Protein AF-T1B0Y6-F1 (afdb_monomer)

Structure (mmCIF, N/CA/C/O backbone):
data_AF-T1B0Y6-F1
#
_entry.id   AF-T1B0Y6-F1
#
loop_
_atom_site.group_PDB
_atom_site.id
_atom_site.type_symbol
_atom_site.label_atom_id
_atom_site.label_alt_id
_atom_site.label_comp_id
_atom_site.label_asym_id
_atom_site.label_entity_id
_atom_site.label_seq_id
_atom_site.pdbx_PDB_ins_code
_atom_site.Cartn_x
_atom_site.Cartn_y
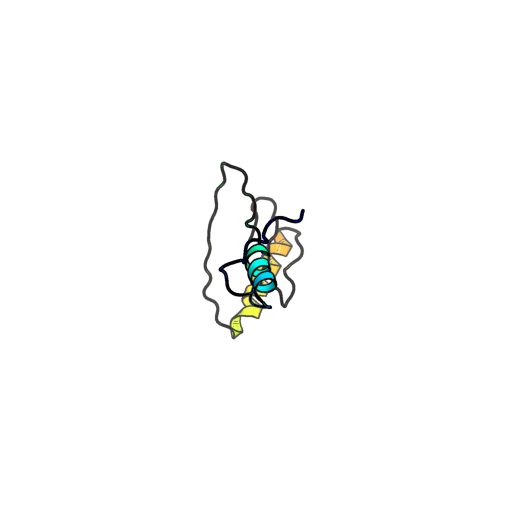_atom_site.Cartn_z
_atom_site.occupancy
_atom_site.B_iso_or_equiv
_atom_site.auth_seq_id
_atom_site.auth_comp_id
_atom_site.auth_asym_id
_atom_site.auth_atom_id
_atom_site.pdbx_PDB_model_num
ATOM 1 N N . MET A 1 1 ? -6.872 37.689 -47.361 1.00 38.00 1 MET A N 1
ATOM 2 C CA . MET A 1 1 ? -6.066 38.475 -46.404 1.00 38.00 1 MET A CA 1
ATOM 3 C C . MET A 1 1 ? -5.728 37.590 -45.203 1.00 38.00 1 MET A C 1
ATOM 5 O O . MET A 1 1 ? -6.366 37.711 -44.170 1.00 38.00 1 MET A O 1
ATOM 9 N N . HIS A 1 2 ? -4.801 36.636 -45.359 1.00 37.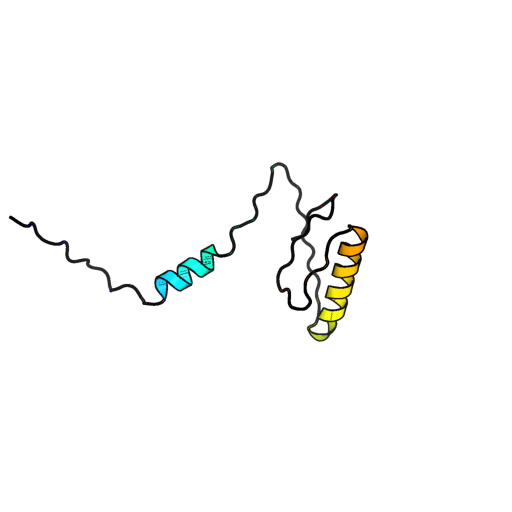53 2 HIS A N 1
ATOM 10 C CA . HIS A 1 2 ? -4.374 35.742 -44.271 1.00 37.53 2 HIS A CA 1
ATOM 11 C C . HIS A 1 2 ? -3.132 36.343 -43.597 1.00 37.53 2 HIS A C 1
ATOM 13 O O . HIS A 1 2 ? -2.100 36.493 -44.249 1.00 37.53 2 HIS A O 1
ATOM 19 N N . GLY A 1 3 ? -3.273 36.750 -42.331 1.00 39.84 3 GLY A N 1
ATOM 20 C CA . GLY A 1 3 ? -2.206 37.328 -41.505 1.00 39.84 3 GLY A CA 1
ATOM 21 C C . GLY A 1 3 ? -1.100 36.320 -41.157 1.00 39.84 3 GLY A C 1
ATOM 22 O O . GLY A 1 3 ? -1.298 35.113 -41.312 1.00 39.84 3 GLY A O 1
ATOM 23 N N . PRO A 1 4 ? 0.080 36.804 -40.730 1.00 53.34 4 PRO A N 1
ATOM 24 C CA . PRO A 1 4 ? 1.293 36.005 -40.662 1.00 53.34 4 PRO A CA 1
ATOM 25 C C . PRO A 1 4 ? 1.180 34.934 -39.579 1.00 53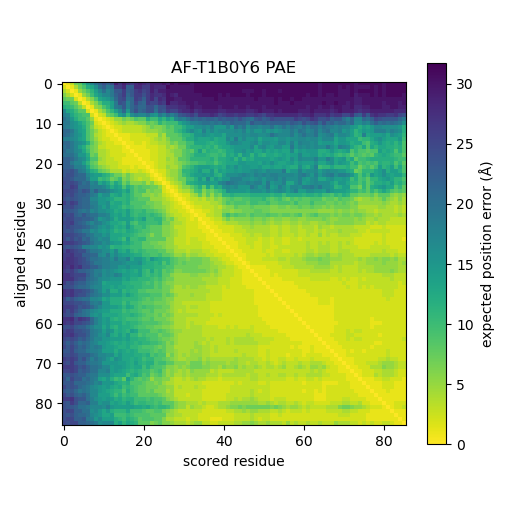.34 4 PRO A C 1
ATOM 27 O O . PRO A 1 4 ? 0.830 35.202 -38.432 1.00 53.34 4 PRO A O 1
ATOM 30 N N . GLN A 1 5 ? 1.502 33.705 -39.967 1.00 61.25 5 GLN A N 1
ATOM 31 C CA . GLN A 1 5 ? 1.583 32.567 -39.067 1.00 61.25 5 GLN A CA 1
ATOM 32 C C . GLN A 1 5 ? 2.763 32.795 -38.116 1.00 61.25 5 GLN A C 1
ATOM 34 O O . GLN A 1 5 ? 3.896 32.986 -38.565 1.00 61.25 5 GLN A O 1
ATOM 39 N N . HIS A 1 6 ? 2.504 32.819 -36.807 1.00 59.34 6 HIS A N 1
ATOM 40 C CA . HIS A 1 6 ? 3.560 32.877 -35.802 1.00 59.34 6 HIS A CA 1
ATOM 41 C C . HIS A 1 6 ? 4.462 31.652 -35.964 1.00 59.34 6 HIS A C 1
ATOM 43 O O . HIS A 1 6 ? 4.060 30.520 -35.705 1.00 59.34 6 HIS A O 1
ATOM 49 N N . LYS A 1 7 ? 5.693 31.891 -36.417 1.00 60.22 7 LYS A N 1
ATOM 50 C CA . LYS A 1 7 ? 6.756 30.894 -36.466 1.00 60.22 7 LYS A CA 1
ATOM 51 C C . LYS A 1 7 ? 7.070 30.493 -35.027 1.00 60.22 7 LYS A C 1
ATOM 53 O O . LYS A 1 7 ? 7.734 31.240 -34.314 1.00 60.22 7 LYS A O 1
ATOM 58 N N . THR A 1 8 ? 6.545 29.352 -34.591 1.00 62.72 8 THR A N 1
ATOM 59 C CA . THR A 1 8 ? 6.839 28.773 -33.279 1.00 62.72 8 THR A CA 1
ATOM 60 C C . THR A 1 8 ? 8.357 28.646 -33.132 1.00 62.72 8 THR A C 1
ATOM 62 O O . THR A 1 8 ? 8.997 27.893 -33.858 1.00 62.72 8 THR A O 1
ATOM 65 N N . LEU A 1 9 ? 8.937 29.439 -32.227 1.00 78.25 9 LEU A N 1
ATOM 66 C CA . LEU A 1 9 ? 10.379 29.529 -31.946 1.00 78.25 9 LEU A CA 1
ATOM 67 C C . LEU A 1 9 ? 10.918 28.328 -31.146 1.00 78.25 9 LEU A C 1
ATOM 69 O O . LEU A 1 9 ? 12.067 28.345 -30.711 1.00 78.25 9 LEU A O 1
ATOM 73 N N . LEU A 1 10 ? 10.093 27.306 -30.924 1.00 78.56 10 LEU A N 1
ATOM 74 C CA . LEU A 1 10 ? 10.428 26.148 -30.108 1.00 78.56 10 LEU A CA 1
ATOM 75 C C . LEU A 1 10 ? 10.737 24.931 -30.991 1.00 78.56 10 LEU A C 1
ATOM 77 O O . LEU A 1 10 ? 10.117 24.774 -32.047 1.00 78.56 10 LEU A O 1
ATOM 81 N N . PRO A 1 11 ? 11.678 24.070 -30.566 1.00 81.94 11 PRO A N 1
ATOM 82 C CA . PRO A 1 11 ? 11.904 22.776 -31.195 1.00 81.94 11 PRO A CA 1
ATOM 83 C C . PRO A 1 11 ? 10.609 21.951 -31.279 1.00 81.94 11 PRO A C 1
ATOM 85 O O . PRO A 1 11 ? 9.734 22.108 -30.423 1.00 81.94 11 PRO A O 1
ATOM 88 N N . PRO A 1 12 ? 10.480 21.062 -32.281 1.00 85.19 12 PRO A N 1
ATOM 89 C CA . PRO A 1 12 ? 9.366 20.126 -32.340 1.00 85.19 12 PRO A CA 1
ATOM 90 C C . PRO A 1 12 ? 9.363 19.220 -31.104 1.00 85.19 12 PRO A C 1
ATOM 92 O O . PRO A 1 12 ? 10.418 18.856 -30.580 1.00 85.19 12 PRO A O 1
ATOM 95 N N . ASP A 1 13 ? 8.165 18.855 -30.652 1.00 88.38 13 ASP A N 1
ATOM 96 C CA . ASP A 1 13 ? 7.985 17.973 -29.504 1.00 88.38 13 ASP A CA 1
ATOM 97 C C . ASP A 1 13 ? 8.698 16.631 -29.703 1.00 88.38 13 ASP A C 1
ATOM 99 O O . ASP A 1 13 ? 8.640 16.025 -30.776 1.00 88.38 13 ASP A O 1
ATOM 103 N N . HIS A 1 14 ? 9.334 16.137 -28.638 1.00 90.38 14 HIS A N 1
ATOM 104 C CA . HIS A 1 14 ? 9.877 14.783 -28.639 1.00 90.38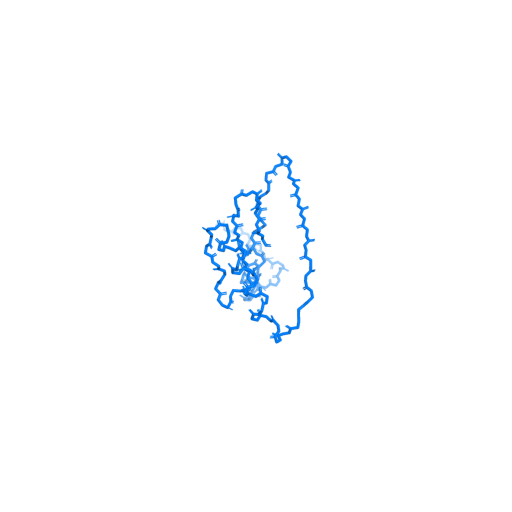 14 HIS A CA 1
ATOM 105 C C . HIS A 1 14 ? 8.725 13.770 -28.782 1.00 90.38 14 HIS A C 1
ATOM 107 O O . HIS A 1 14 ? 7.717 13.917 -28.082 1.00 90.38 14 HIS A O 1
ATOM 113 N N . PRO A 1 15 ? 8.861 12.716 -29.610 1.00 92.31 15 PRO A N 1
ATOM 114 C CA . PRO A 1 15 ? 7.796 11.733 -29.831 1.00 92.31 15 PRO A CA 1
ATOM 115 C C . PRO A 1 15 ? 7.293 11.071 -28.538 1.00 92.31 15 PRO A C 1
ATOM 117 O O . PRO A 1 15 ? 6.120 10.729 -28.434 1.00 92.31 15 PRO A O 1
ATOM 120 N N . GLU A 1 16 ? 8.149 10.940 -27.522 1.00 92.50 16 GLU A N 1
ATOM 121 C CA . GLU A 1 16 ? 7.781 10.353 -26.222 1.00 92.50 16 GLU A CA 1
ATOM 122 C C . GLU A 1 16 ? 7.236 11.356 -25.194 1.00 92.50 16 GLU A C 1
ATOM 124 O O . GLU A 1 16 ? 6.839 10.944 -24.106 1.00 92.50 16 GLU A O 1
ATOM 129 N N . ARG A 1 17 ? 7.204 12.663 -25.499 1.00 89.81 17 ARG A N 1
ATOM 130 C CA . ARG A 1 17 ? 6.857 13.705 -24.516 1.00 89.81 17 ARG A CA 1
ATOM 131 C C . ARG A 1 17 ? 5.500 13.447 -23.866 1.0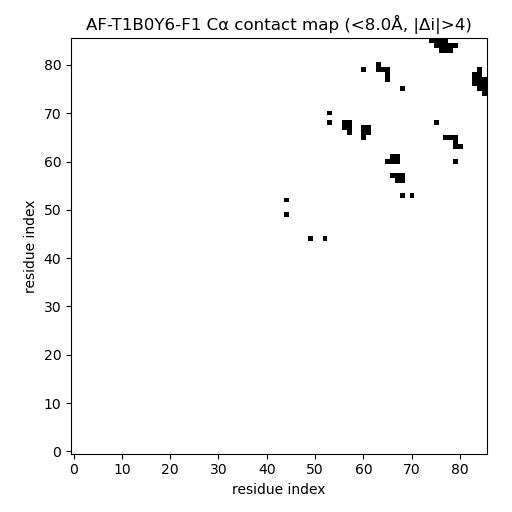0 89.81 17 ARG A C 1
ATOM 133 O O . ARG A 1 17 ? 5.378 13.557 -22.651 1.00 89.81 17 ARG A O 1
ATOM 140 N N . LEU A 1 18 ? 4.490 13.129 -24.674 1.00 87.75 18 LEU A N 1
ATOM 141 C CA . LEU A 1 18 ? 3.137 12.877 -24.180 1.00 87.75 18 LEU A CA 1
ATOM 142 C C . LEU A 1 18 ? 3.081 11.603 -23.337 1.00 87.75 18 LEU A C 1
ATOM 144 O O . LEU A 1 18 ? 2.607 11.659 -22.211 1.00 87.75 18 LEU A O 1
ATOM 148 N N . ARG A 1 19 ? 3.666 10.503 -23.827 1.00 87.88 19 ARG A N 1
ATOM 149 C CA . ARG A 1 19 ? 3.701 9.222 -23.108 1.00 87.88 19 ARG A CA 1
ATOM 150 C C . ARG A 1 19 ? 4.338 9.356 -21.722 1.00 87.88 19 ARG A C 1
ATOM 152 O O . ARG A 1 19 ? 3.772 8.901 -20.739 1.00 87.88 19 ARG A O 1
ATOM 159 N N . LEU A 1 20 ? 5.491 10.020 -21.633 1.00 86.81 20 LEU A N 1
ATOM 160 C CA . LEU A 1 20 ? 6.187 10.222 -20.357 1.00 86.81 20 LEU A CA 1
ATOM 161 C C . LEU A 1 20 ? 5.438 11.189 -19.431 1.00 86.81 20 LEU A C 1
ATOM 163 O O . LEU A 1 20 ? 5.414 10.989 -18.219 1.00 86.81 20 LEU A O 1
ATOM 167 N N . ALA A 1 21 ? 4.809 12.230 -19.982 1.00 85.88 21 ALA A N 1
ATOM 168 C CA . ALA A 1 21 ? 3.970 13.122 -19.187 1.00 85.88 21 ALA A CA 1
ATOM 169 C C . ALA A 1 21 ? 2.774 12.366 -18.580 1.00 85.88 21 ALA A C 1
ATOM 171 O O . ALA A 1 21 ? 2.439 12.571 -17.416 1.00 85.88 21 ALA A O 1
ATOM 172 N N . GLU A 1 22 ? 2.167 11.452 -19.337 1.00 83.88 22 GLU A N 1
ATOM 173 C CA . GLU A 1 22 ? 1.064 10.609 -18.871 1.00 83.88 22 GLU A CA 1
ATOM 174 C C . GLU A 1 22 ? 1.493 9.624 -17.771 1.00 83.88 22 GLU A C 1
ATOM 176 O O . GLU A 1 22 ? 0.731 9.407 -16.829 1.00 83.88 22 GLU A O 1
ATOM 181 N N . GLU A 1 23 ? 2.720 9.089 -17.810 1.00 82.44 23 GLU A N 1
ATOM 182 C CA . GLU A 1 23 ? 3.245 8.199 -16.758 1.00 82.44 23 GLU A CA 1
ATOM 183 C C . GLU A 1 23 ? 3.271 8.864 -15.374 1.00 82.44 23 GLU A C 1
ATOM 185 O O . GLU A 1 23 ? 2.913 8.234 -14.374 1.00 82.44 23 GLU A O 1
ATOM 190 N N . VAL A 1 24 ? 3.639 10.148 -15.304 1.00 73.44 24 VAL A N 1
ATOM 191 C CA . VAL A 1 24 ? 3.653 10.918 -14.047 1.00 73.44 24 VAL A CA 1
ATOM 192 C C . VAL A 1 24 ? 2.240 11.080 -13.479 1.00 73.44 24 VAL A C 1
ATOM 194 O O . VAL A 1 24 ? 2.048 11.059 -12.264 1.00 73.44 24 VAL A O 1
ATOM 197 N N . HIS A 1 25 ? 1.236 11.199 -14.348 1.00 69.31 25 HIS A N 1
ATOM 198 C CA . HIS A 1 25 ? -0.163 11.373 -13.956 1.00 69.31 25 HIS A CA 1
ATOM 199 C C . HIS A 1 25 ? -0.916 10.055 -13.724 1.00 69.31 25 HIS A C 1
ATOM 201 O O . HIS A 1 25 ? -2.039 10.078 -13.223 1.00 69.31 25 HIS A O 1
ATOM 207 N N . ALA A 1 26 ? -0.307 8.903 -14.020 1.00 72.25 26 ALA A N 1
ATOM 208 C CA . ALA A 1 26 ? -0.958 7.598 -13.914 1.00 72.25 26 ALA A CA 1
ATOM 209 C C . ALA A 1 26 ? -1.246 7.148 -12.467 1.00 72.25 26 ALA A C 1
ATOM 211 O O . ALA A 1 26 ? -2.000 6.198 -12.257 1.00 72.25 26 ALA A O 1
ATOM 212 N N . ARG A 1 27 ? -0.657 7.801 -11.456 1.00 69.12 27 ARG A N 1
ATOM 213 C CA . ARG A 1 27 ? -0.867 7.477 -10.034 1.00 69.12 27 ARG A CA 1
ATOM 214 C C . ARG A 1 27 ? -1.296 8.717 -9.252 1.00 69.12 27 ARG A C 1
ATOM 216 O O . ARG A 1 27 ? -0.478 9.287 -8.528 1.00 69.12 27 ARG A O 1
ATOM 223 N N . PRO A 1 28 ? -2.555 9.165 -9.400 1.00 71.31 28 PRO A N 1
ATOM 224 C CA . PRO A 1 28 ? -3.059 10.269 -8.602 1.00 71.31 28 PRO A CA 1
ATOM 225 C C . PRO A 1 28 ? -2.946 9.939 -7.102 1.00 71.31 28 PRO A C 1
ATOM 227 O O . PRO A 1 28 ? -3.175 8.789 -6.705 1.00 71.31 28 PRO A O 1
ATOM 230 N N . PRO A 1 29 ? -2.574 10.919 -6.258 1.00 77.00 29 PRO A N 1
ATOM 231 C CA . PRO A 1 29 ? -2.542 10.726 -4.816 1.00 77.00 29 PRO A CA 1
ATOM 232 C C . PRO A 1 29 ? -3.944 10.387 -4.301 1.00 77.00 29 PRO A C 1
ATOM 234 O O . PRO A 1 29 ? -4.948 10.880 -4.813 1.00 77.00 29 PRO A O 1
ATOM 237 N N . GLU A 1 30 ? -4.013 9.538 -3.278 1.00 81.19 30 GLU A N 1
ATOM 238 C CA . GLU A 1 30 ? -5.291 9.217 -2.644 1.00 81.19 30 GLU A CA 1
ATOM 239 C C . GLU A 1 30 ? -5.770 10.406 -1.812 1.00 81.19 30 GLU A C 1
ATOM 241 O O . GLU A 1 30 ? -5.006 10.978 -1.032 1.00 81.19 30 GLU A O 1
ATOM 246 N N . ALA A 1 31 ? -7.036 10.782 -1.997 1.00 85.88 31 ALA A N 1
ATOM 247 C CA . ALA A 1 31 ? -7.663 11.833 -1.214 1.00 85.88 31 ALA A CA 1
ATOM 248 C C . ALA A 1 31 ? -7.822 11.375 0.242 1.00 85.88 31 ALA A C 1
ATOM 250 O O . ALA A 1 31 ? -8.285 10.265 0.505 1.00 85.88 31 ALA A O 1
ATOM 251 N N . LEU A 1 32 ? -7.447 12.240 1.184 1.00 88.56 32 LEU A N 1
ATOM 252 C CA . LEU A 1 32 ? -7.590 11.991 2.613 1.00 88.56 32 LEU A CA 1
ATOM 253 C C . LEU A 1 32 ? -8.611 12.958 3.202 1.00 88.56 32 LEU A C 1
ATOM 255 O O . LEU A 1 32 ? -8.468 14.173 3.069 1.00 88.56 32 LEU A O 1
ATOM 259 N N . GLU A 1 33 ? -9.601 12.410 3.900 1.00 90.31 33 GLU A N 1
ATOM 260 C CA . GLU A 1 33 ? -10.509 13.207 4.720 1.00 90.31 33 GLU A CA 1
ATOM 261 C C . GLU A 1 33 ? -9.750 13.817 5.904 1.00 90.31 33 GLU A C 1
ATOM 263 O O . GLU A 1 33 ? -8.852 13.193 6.483 1.00 90.31 33 GLU A O 1
ATOM 268 N N . THR A 1 34 ? -10.093 15.055 6.262 1.00 89.06 34 THR A N 1
ATOM 269 C CA . THR A 1 34 ? -9.454 15.766 7.377 1.00 89.06 34 THR A CA 1
ATOM 270 C C . THR A 1 34 ? -10.443 16.006 8.520 1.00 89.06 34 THR A C 1
ATOM 272 O O . THR A 1 34 ? -11.612 16.292 8.265 1.00 89.06 34 THR A O 1
ATOM 275 N N . PRO A 1 35 ? -9.994 15.917 9.786 1.00 92.38 35 PRO A N 1
ATOM 276 C CA . PRO A 1 35 ? -8.657 15.499 10.214 1.00 92.38 35 PRO A CA 1
ATOM 277 C C . PRO A 1 35 ? -8.455 13.978 10.065 1.00 92.38 35 PRO A C 1
ATOM 279 O O . PRO A 1 35 ? -9.363 13.195 10.327 1.00 92.38 35 PRO A O 1
ATOM 282 N N . SER A 1 36 ? -7.243 13.552 9.704 1.00 92.12 36 SER A N 1
ATOM 283 C CA . SER A 1 36 ? -6.854 12.134 9.660 1.00 92.12 36 SER A CA 1
ATOM 284 C C . SER A 1 36 ? -5.544 11.885 10.402 1.00 92.12 36 SER A C 1
ATOM 286 O O . SER A 1 36 ? -4.761 12.801 10.662 1.00 92.12 36 SER A O 1
ATOM 288 N N . ARG A 1 37 ? -5.309 10.620 10.769 1.00 94.25 37 ARG A N 1
ATOM 289 C CA . ARG A 1 37 ? -4.058 10.151 11.369 1.00 94.25 37 ARG A CA 1
ATOM 290 C C . ARG A 1 37 ? -3.453 9.081 10.474 1.00 94.25 37 ARG A C 1
ATOM 292 O O . ARG A 1 37 ? -4.088 8.061 10.230 1.00 94.25 37 ARG A O 1
ATOM 299 N N . ALA A 1 38 ? -2.218 9.303 10.046 1.00 93.19 38 ALA A N 1
ATOM 300 C CA . ALA A 1 38 ? -1.439 8.329 9.296 1.00 93.19 38 ALA A CA 1
ATOM 301 C C . ALA A 1 38 ? -0.359 7.699 10.183 1.00 93.19 38 ALA A C 1
ATOM 303 O O . ALA A 1 38 ? 0.137 8.309 11.133 1.00 93.19 38 ALA A O 1
ATOM 304 N N . THR A 1 39 ? 0.017 6.463 9.875 1.00 94.69 39 THR A N 1
ATOM 305 C CA . THR A 1 39 ? 1.167 5.779 10.472 1.00 94.69 39 THR A CA 1
ATOM 306 C C . THR A 1 39 ? 1.907 5.059 9.360 1.00 94.69 39 THR A C 1
ATOM 308 O O . THR A 1 39 ? 1.278 4.423 8.520 1.00 94.69 39 THR A O 1
ATOM 311 N N . TYR A 1 40 ? 3.232 5.179 9.348 1.00 94.56 40 TYR A N 1
ATOM 312 C CA . TYR A 1 40 ? 4.085 4.543 8.354 1.00 94.56 40 TYR A CA 1
ATOM 313 C C . TYR A 1 40 ? 4.933 3.461 9.018 1.00 94.56 40 TYR A C 1
ATOM 315 O O . TYR A 1 40 ? 5.590 3.720 10.027 1.00 94.56 40 TYR A O 1
ATOM 323 N N . VAL A 1 41 ? 4.911 2.256 8.449 1.00 92.88 41 VAL A N 1
ATOM 324 C CA . VAL A 1 41 ? 5.689 1.108 8.925 1.00 92.88 41 VAL A CA 1
ATOM 325 C C . VAL A 1 41 ? 6.596 0.646 7.793 1.00 92.88 41 VAL A C 1
ATOM 327 O O . VAL A 1 41 ? 6.123 0.125 6.788 1.00 92.88 41 VAL A O 1
ATOM 330 N N . ALA A 1 42 ? 7.904 0.832 7.963 1.00 93.19 42 ALA A N 1
ATOM 331 C CA . ALA A 1 42 ? 8.904 0.280 7.060 1.00 93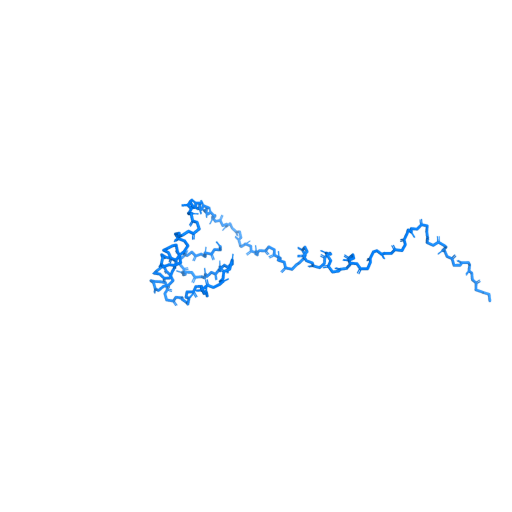.19 42 ALA A CA 1
ATOM 332 C C . ALA A 1 42 ? 9.343 -1.097 7.563 1.00 93.19 42 ALA A C 1
ATOM 334 O O . ALA A 1 42 ? 9.741 -1.238 8.720 1.00 93.19 42 ALA A O 1
ATOM 335 N N . VAL A 1 43 ? 9.296 -2.099 6.689 1.00 90.62 43 VAL A N 1
ATOM 336 C CA . VAL A 1 43 ? 9.764 -3.455 6.985 1.00 90.62 43 VAL A CA 1
ATOM 337 C C . VAL A 1 43 ? 10.967 -3.745 6.099 1.00 90.62 43 VAL A C 1
ATOM 339 O O . VAL A 1 43 ? 10.899 -3.591 4.881 1.00 90.62 43 VAL A O 1
ATOM 342 N N . LEU A 1 44 ? 12.079 -4.142 6.713 1.00 93.69 44 LEU A N 1
ATOM 343 C CA . LEU A 1 44 ? 13.254 -4.600 5.983 1.00 93.69 44 LEU A CA 1
ATOM 344 C C . LEU A 1 44 ? 13.066 -6.078 5.633 1.00 93.69 44 LEU A C 1
ATOM 346 O O . LEU A 1 44 ? 12.879 -6.900 6.529 1.00 93.69 44 LEU A O 1
ATOM 350 N N . VAL A 1 45 ? 13.086 -6.394 4.340 1.00 91.31 45 VAL A N 1
ATOM 351 C CA . VAL A 1 45 ? 12.819 -7.738 3.816 1.00 91.31 45 VAL A CA 1
ATOM 352 C C . VAL A 1 45 ? 13.797 -8.022 2.681 1.00 91.31 45 VAL A C 1
ATOM 354 O O . VAL A 1 45 ? 13.875 -7.249 1.724 1.00 91.31 45 VAL A O 1
ATOM 357 N N . ASP A 1 46 ? 14.513 -9.141 2.765 1.00 95.62 46 ASP A N 1
ATOM 358 C CA . ASP A 1 46 ? 15.348 -9.622 1.661 1.00 95.62 46 ASP A CA 1
ATOM 359 C C . ASP A 1 46 ? 14.486 -10.233 0.548 1.00 95.62 46 ASP A C 1
ATOM 361 O O . ASP A 1 46 ? 13.365 -10.692 0.777 1.00 95.62 46 ASP A O 1
ATOM 365 N N . HIS A 1 47 ? 15.008 -10.306 -0.679 1.00 90.56 47 HIS A N 1
ATOM 366 C CA . HIS A 1 47 ? 14.249 -10.823 -1.826 1.00 90.56 47 HIS A CA 1
ATOM 367 C C . HIS A 1 47 ? 13.658 -12.227 -1.577 1.00 90.56 47 HIS A C 1
ATOM 369 O O . HIS A 1 47 ? 12.501 -12.494 -1.905 1.00 90.56 47 HIS A O 1
ATOM 375 N N . GLU A 1 48 ? 14.418 -13.113 -0.931 1.00 95.06 48 GLU A N 1
ATOM 376 C CA . GLU A 1 48 ? 13.994 -14.482 -0.606 1.00 95.06 48 GLU A CA 1
ATOM 377 C C . GLU A 1 48 ? 12.851 -14.538 0.421 1.00 95.06 48 GLU A C 1
ATOM 379 O O . GLU A 1 48 ? 12.118 -15.523 0.494 1.00 95.06 48 GLU A O 1
ATOM 384 N N . GLN A 1 49 ? 12.653 -13.467 1.192 1.00 94.06 49 GLN A N 1
ATOM 385 C CA . GLN A 1 49 ? 11.648 -13.376 2.251 1.00 94.06 49 GLN A CA 1
ATOM 386 C C . GLN A 1 49 ? 10.307 -12.803 1.761 1.00 94.06 49 GLN A C 1
ATOM 388 O O . GLN A 1 49 ? 9.314 -12.867 2.491 1.00 94.06 49 GLN A O 1
ATOM 393 N N . ARG A 1 50 ? 10.222 -12.323 0.510 1.00 90.12 50 ARG A N 1
ATOM 394 C CA . ARG A 1 50 ? 8.976 -11.824 -0.111 1.00 90.12 50 ARG A CA 1
ATOM 395 C C . ARG A 1 50 ? 7.778 -12.781 0.008 1.00 90.12 50 ARG A C 1
ATOM 397 O O . ARG A 1 50 ? 6.673 -12.309 0.276 1.00 90.12 50 ARG A O 1
ATOM 404 N N . PRO A 1 51 ? 7.919 -14.117 -0.142 1.00 92.00 51 PRO A N 1
ATOM 405 C CA . PRO A 1 51 ? 6.800 -15.034 0.079 1.00 92.00 51 PRO A CA 1
ATOM 406 C C . PRO A 1 51 ? 6.250 -14.976 1.508 1.00 92.00 51 PRO A C 1
ATOM 408 O O . PRO A 1 51 ? 5.036 -15.031 1.698 1.00 92.00 51 PRO A O 1
ATOM 411 N N . ARG A 1 52 ? 7.129 -14.822 2.504 1.00 92.75 52 ARG A N 1
ATOM 412 C CA . ARG A 1 52 ? 6.750 -14.733 3.916 1.00 92.75 52 ARG A CA 1
ATOM 413 C C . ARG A 1 52 ? 6.076 -13.399 4.236 1.00 92.75 52 ARG A C 1
ATOM 415 O O . ARG A 1 52 ? 5.062 -13.391 4.925 1.00 92.75 52 ARG A O 1
ATOM 422 N N . GLU A 1 53 ? 6.590 -12.296 3.697 1.00 93.12 53 GLU A N 1
ATOM 423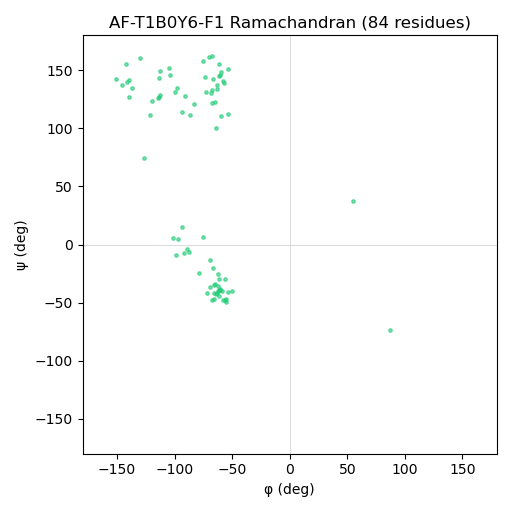 C CA . GLU A 1 53 ? 5.946 -10.976 3.773 1.00 93.12 53 GLU A CA 1
ATOM 424 C C . GLU A 1 53 ? 4.508 -11.029 3.229 1.00 93.12 53 GLU A C 1
ATOM 426 O O . GLU A 1 53 ? 3.564 -10.642 3.920 1.00 93.12 53 GLU A O 1
ATOM 431 N N . ARG A 1 54 ? 4.316 -11.604 2.033 1.00 92.50 54 ARG A N 1
ATOM 432 C CA . ARG A 1 54 ? 2.980 -11.786 1.441 1.00 92.50 54 ARG A CA 1
ATOM 433 C C . ARG A 1 54 ? 2.069 -12.656 2.301 1.00 92.50 54 ARG A C 1
ATOM 435 O O . ARG A 1 54 ? 0.892 -12.337 2.435 1.00 92.50 54 ARG A O 1
ATOM 442 N N . ALA A 1 55 ? 2.593 -13.716 2.916 1.00 94.38 55 ALA A N 1
ATOM 443 C CA . ALA A 1 55 ? 1.812 -14.546 3.831 1.00 94.38 55 ALA A CA 1
ATOM 444 C C . ALA A 1 55 ? 1.317 -13.750 5.053 1.00 94.38 55 ALA A C 1
ATOM 446 O O . ALA A 1 55 ? 0.171 -13.915 5.467 1.00 94.38 55 ALA A O 1
ATOM 447 N N . HIS A 1 56 ? 2.135 -12.843 5.599 1.00 94.56 56 HIS A N 1
ATOM 448 C CA . HIS A 1 56 ? 1.715 -11.962 6.693 1.00 94.56 56 HIS A CA 1
ATOM 449 C C . HIS A 1 56 ? 0.617 -10.978 6.266 1.00 94.56 56 HIS A C 1
ATOM 451 O O . HIS A 1 56 ? -0.353 -10.794 7.006 1.00 94.56 56 HIS A O 1
ATOM 457 N N . LEU A 1 57 ? 0.726 -10.397 5.066 1.00 94.75 57 LEU A N 1
ATOM 458 C CA . LEU A 1 57 ? -0.325 -9.546 4.497 1.00 94.75 57 LEU A CA 1
ATOM 459 C C . LEU A 1 57 ? -1.619 -10.329 4.249 1.00 94.75 57 LEU A C 1
ATOM 461 O O . LEU A 1 57 ? -2.694 -9.844 4.593 1.00 94.75 57 LEU A O 1
ATOM 465 N N . ALA A 1 58 ? -1.534 -11.553 3.724 1.00 95.81 58 ALA A N 1
ATOM 466 C CA . ALA A 1 58 ? -2.702 -12.398 3.494 1.00 95.81 58 ALA A CA 1
ATOM 467 C C . ALA A 1 58 ? -3.435 -12.729 4.803 1.00 95.81 58 ALA A C 1
ATOM 469 O O . ALA A 1 58 ? -4.649 -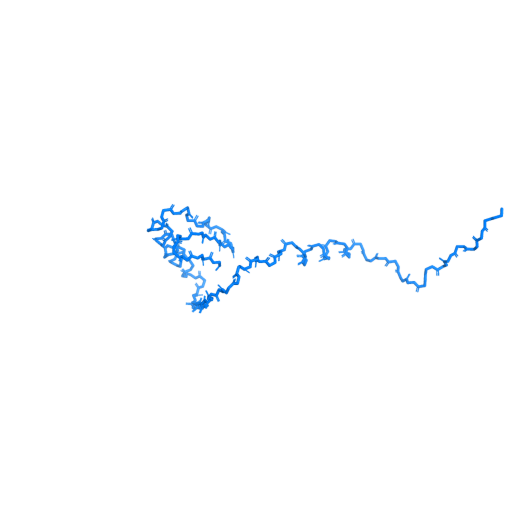12.565 4.878 1.00 95.81 58 ALA A O 1
ATOM 470 N N . GLN A 1 59 ? -2.698 -13.089 5.859 1.00 96.69 59 GLN A N 1
ATOM 471 C CA . GLN A 1 59 ? -3.274 -13.316 7.189 1.00 96.69 59 GLN A CA 1
ATOM 472 C C . GLN A 1 59 ? -3.929 -12.053 7.768 1.00 96.69 59 GLN A C 1
ATOM 474 O O . GLN A 1 59 ? -4.922 -12.145 8.485 1.00 96.69 59 GLN A O 1
ATOM 479 N N . LEU A 1 60 ? -3.371 -10.865 7.505 1.00 95.19 60 LEU A N 1
ATOM 480 C CA . LEU A 1 60 ? -3.995 -9.602 7.903 1.00 95.19 60 LEU A CA 1
ATOM 481 C C . LEU A 1 60 ? -5.315 -9.374 7.160 1.00 95.19 60 LEU A C 1
ATOM 483 O O . LEU A 1 60 ? -6.312 -9.059 7.802 1.00 95.19 60 LEU A O 1
ATOM 487 N N . CYS A 1 61 ? -5.327 -9.583 5.843 1.00 96.69 61 CYS A N 1
ATOM 488 C CA . CYS A 1 61 ? -6.523 -9.421 5.017 1.00 96.69 61 CYS A CA 1
ATOM 489 C C . CYS A 1 61 ? -7.625 -10.407 5.423 1.00 96.69 61 CYS A C 1
ATOM 491 O O . CYS A 1 61 ? -8.775 -10.006 5.569 1.00 96.69 61 CYS A O 1
ATOM 493 N N . GLU A 1 62 ? -7.267 -11.664 5.699 1.00 96.69 62 GLU A N 1
ATOM 494 C CA . GLU A 1 62 ? -8.195 -12.698 6.166 1.00 96.69 62 GLU A CA 1
ATOM 495 C C . GLU A 1 62 ? -8.893 -12.291 7.471 1.00 96.69 62 GLU A C 1
ATOM 497 O O . GLU A 1 62 ? -10.119 -12.337 7.557 1.00 96.69 62 GLU A O 1
ATOM 502 N N . ARG A 1 63 ? -8.135 -11.804 8.466 1.00 96.25 63 ARG A N 1
ATOM 503 C CA . ARG A 1 63 ? -8.705 -11.312 9.737 1.00 96.25 63 ARG A CA 1
ATOM 504 C C . ARG A 1 63 ? -9.642 -10.117 9.558 1.00 96.25 63 ARG A C 1
ATOM 506 O O . ARG A 1 63 ? -10.505 -9.899 10.402 1.00 96.25 63 ARG A O 1
ATOM 513 N N . SER A 1 64 ? -9.463 -9.356 8.484 1.00 96.62 64 SER A N 1
ATOM 514 C CA . SER A 1 64 ? -10.292 -8.204 8.128 1.00 96.62 64 SER A CA 1
ATOM 515 C C . SER A 1 64 ? -11.383 -8.534 7.103 1.00 96.62 64 SER A C 1
ATOM 517 O O . SER A 1 64 ? -12.090 -7.625 6.682 1.00 96.62 64 SER A O 1
ATOM 519 N N . ALA A 1 65 ? -11.537 -9.805 6.709 1.00 96.31 65 ALA A N 1
ATOM 520 C CA . AL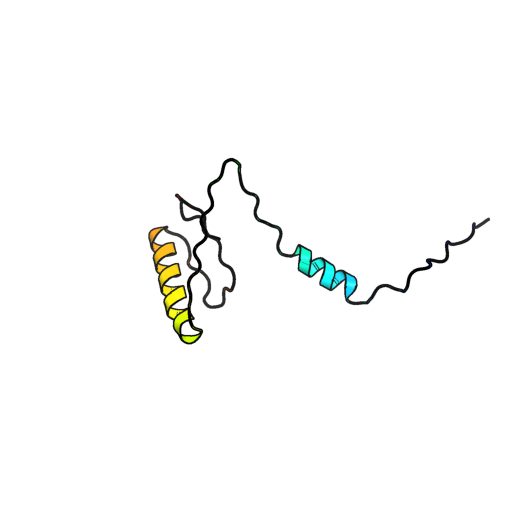A A 1 65 ? -12.469 -10.254 5.673 1.00 96.31 65 ALA A CA 1
ATOM 521 C C . ALA A 1 65 ? -12.297 -9.534 4.315 1.00 96.31 65 ALA A C 1
ATOM 523 O O . ALA A 1 65 ? -13.269 -9.268 3.609 1.00 96.31 65 ALA A O 1
ATOM 524 N N . VAL A 1 66 ? -11.049 -9.239 3.936 1.00 97.31 66 VAL A N 1
ATOM 525 C CA . VAL A 1 66 ? -10.676 -8.621 2.653 1.00 97.31 66 VAL A CA 1
ATOM 526 C C . VAL A 1 66 ? -9.889 -9.612 1.799 1.00 97.31 66 VAL A C 1
ATOM 528 O O . VAL A 1 66 ? -9.152 -10.453 2.315 1.00 97.31 66 VAL A O 1
ATOM 531 N N . ALA A 1 67 ? -10.018 -9.508 0.475 1.00 96.31 67 ALA A N 1
ATOM 532 C CA . ALA A 1 67 ? -9.206 -10.292 -0.447 1.00 96.31 67 ALA A CA 1
ATOM 533 C C . ALA A 1 67 ? -7.709 -9.930 -0.312 1.00 96.31 67 ALA A C 1
ATOM 535 O O . ALA A 1 67 ? -7.367 -8.745 -0.275 1.00 96.31 67 ALA A O 1
ATOM 536 N N . PRO A 1 68 ? -6.805 -10.923 -0.251 1.00 95.94 68 PRO A N 1
ATOM 537 C CA . PRO A 1 68 ? -5.373 -10.664 -0.175 1.00 95.94 68 PRO A CA 1
ATOM 538 C C . PRO A 1 68 ? -4.825 -10.098 -1.500 1.00 95.94 68 PRO A C 1
ATOM 540 O O . PRO A 1 68 ? -5.453 -10.265 -2.551 1.00 95.94 68 PRO A O 1
ATOM 543 N N . PRO A 1 69 ? -3.635 -9.467 -1.484 1.00 94.75 69 PRO A N 1
ATOM 544 C CA . PRO A 1 69 ? -2.959 -9.047 -2.709 1.00 94.75 69 PRO A CA 1
ATOM 545 C C . PRO A 1 69 ? -2.666 -10.231 -3.640 1.00 94.75 69 PRO A C 1
ATOM 547 O O . PRO A 1 69 ? -2.376 -11.340 -3.185 1.00 94.75 69 PRO A O 1
ATOM 550 N N . ALA A 1 70 ? -2.675 -9.976 -4.953 1.00 92.25 70 ALA A N 1
ATOM 551 C CA . ALA A 1 70 ? -2.202 -10.938 -5.946 1.00 92.25 70 ALA A CA 1
ATOM 552 C C . ALA A 1 70 ? -0.708 -11.259 -5.741 1.00 92.25 70 ALA A C 1
ATOM 554 O O . ALA A 1 70 ? 0.049 -10.462 -5.183 1.00 92.25 70 ALA A O 1
ATOM 555 N N . ALA A 1 71 ? -0.267 -12.433 -6.197 1.00 88.38 71 ALA A N 1
ATOM 556 C CA . ALA A 1 71 ? 1.098 -12.914 -5.957 1.00 88.38 71 ALA A CA 1
ATOM 557 C C . ALA A 1 71 ? 2.189 -12.008 -6.566 1.00 88.38 71 ALA A C 1
ATOM 559 O O . ALA A 1 71 ? 3.297 -11.922 -6.026 1.00 88.38 71 ALA A O 1
ATOM 560 N N . ASP A 1 72 ? 1.859 -11.340 -7.668 1.00 89.31 72 ASP A N 1
ATOM 561 C CA . ASP A 1 72 ? 2.682 -10.407 -8.437 1.00 89.31 72 ASP A CA 1
ATOM 562 C C . ASP A 1 72 ? 2.352 -8.930 -8.151 1.00 89.31 72 ASP A C 1
ATOM 564 O O . ASP A 1 72 ? 2.921 -8.033 -8.777 1.00 89.31 72 ASP A O 1
ATOM 568 N N . ALA A 1 73 ? 1.467 -8.653 -7.186 1.00 90.56 73 ALA A N 1
ATOM 569 C CA . ALA A 1 73 ? 1.112 -7.290 -6.823 1.00 90.56 73 ALA A CA 1
ATOM 570 C C . ALA A 1 73 ? 2.320 -6.547 -6.232 1.00 90.56 73 ALA A C 1
ATOM 572 O O . ALA A 1 73 ? 2.893 -6.943 -5.218 1.00 90.56 73 ALA A O 1
ATOM 573 N N . ILE A 1 74 ? 2.669 -5.423 -6.858 1.00 88.81 74 ILE A N 1
ATOM 574 C CA . ILE A 1 74 ? 3.703 -4.489 -6.380 1.00 88.81 74 ILE A CA 1
ATOM 575 C C . ILE A 1 74 ? 3.121 -3.280 -5.631 1.00 88.81 74 ILE A C 1
ATOM 577 O O . ILE A 1 74 ? 3.869 -2.495 -5.061 1.00 88.81 74 ILE A O 1
ATOM 581 N N . HIS A 1 75 ? 1.795 -3.121 -5.655 1.00 89.50 75 HIS A N 1
ATOM 582 C CA . HIS A 1 75 ? 1.032 -2.140 -4.882 1.00 89.50 75 HIS A CA 1
ATOM 583 C C . HIS A 1 75 ? -0.235 -2.827 -4.376 1.00 89.50 75 HIS A C 1
ATOM 585 O O . HIS A 1 75 ? -0.836 -3.622 -5.101 1.00 89.50 75 HIS A O 1
ATOM 591 N N . PHE A 1 76 ? -0.649 -2.517 -3.152 1.00 91.94 76 PHE A N 1
ATOM 592 C CA . PHE A 1 76 ? -1.860 -3.064 -2.558 1.00 91.94 76 PHE A CA 1
ATOM 593 C C . PHE A 1 76 ? -2.494 -2.016 -1.658 1.00 91.94 76 PHE A C 1
ATOM 595 O O . PHE A 1 76 ? -1.804 -1.343 -0.906 1.00 91.94 76 PHE A O 1
ATOM 602 N N . SER A 1 77 ? -3.809 -1.875 -1.725 1.00 92.81 77 SER A N 1
ATOM 603 C CA . SER A 1 77 ? -4.544 -1.019 -0.804 1.00 92.81 77 SER A CA 1
ATOM 604 C C . SER A 1 77 ? -5.852 -1.703 -0.449 1.00 92.81 77 SER A C 1
ATOM 606 O O . SER A 1 77 ? -6.480 -2.331 -1.302 1.00 92.81 77 SER A O 1
ATOM 608 N N . ALA A 1 78 ? -6.241 -1.606 0.815 1.00 94.81 78 ALA A N 1
ATOM 609 C CA . ALA A 1 78 ? -7.402 -2.293 1.349 1.00 94.81 78 ALA A CA 1
ATOM 610 C C . ALA A 1 78 ? -8.017 -1.507 2.505 1.00 94.81 78 ALA A C 1
ATOM 612 O O . ALA A 1 78 ? -7.312 -0.937 3.339 1.00 94.81 78 ALA A O 1
ATOM 613 N N . ASP A 1 79 ? -9.344 -1.520 2.577 1.00 94.69 79 ASP A N 1
ATOM 614 C CA . ASP A 1 79 ? -10.065 -1.065 3.758 1.00 94.69 79 ASP A CA 1
ATOM 615 C C . ASP A 1 79 ? -10.186 -2.234 4.740 1.00 94.69 79 ASP A C 1
ATOM 617 O O . ASP A 1 79 ? -10.855 -3.221 4.448 1.00 94.69 79 ASP A O 1
ATOM 621 N N . LEU A 1 80 ? -9.502 -2.147 5.882 1.00 95.31 80 LEU A N 1
ATOM 622 C CA . LEU A 1 80 ? -9.487 -3.187 6.913 1.00 95.31 80 LEU A CA 1
ATOM 623 C C . LEU A 1 80 ? -10.554 -2.932 7.998 1.00 95.31 80 LEU A C 1
ATOM 625 O O . LEU A 1 80 ? -10.477 -3.494 9.094 1.00 95.31 80 LEU A O 1
ATOM 629 N N . GLY A 1 81 ? -11.520 -2.048 7.725 1.00 92.88 81 GLY A N 1
ATOM 630 C CA . GLY A 1 81 ? -12.601 -1.647 8.618 1.00 92.88 81 GLY A CA 1
ATOM 631 C C . GLY A 1 81 ? -12.202 -0.489 9.528 1.00 92.88 81 GLY A C 1
ATOM 632 O O . GLY A 1 81 ? -12.645 0.639 9.346 1.00 92.88 81 GLY A O 1
ATOM 633 N N . ALA A 1 82 ? -11.362 -0.755 10.531 1.00 91.25 82 ALA A N 1
ATOM 634 C CA . ALA A 1 82 ? -10.945 0.280 11.487 1.00 91.25 82 ALA A CA 1
ATOM 635 C C . ALA A 1 82 ? -9.849 1.208 10.938 1.00 91.25 82 ALA A C 1
ATOM 637 O O . ALA A 1 82 ? -9.670 2.327 11.420 1.00 91.25 82 ALA A O 1
ATOM 638 N N . VAL A 1 83 ? -9.082 0.720 9.965 1.00 93.19 83 VAL A N 1
ATOM 639 C CA . VAL A 1 83 ? -7.986 1.442 9.321 1.00 93.19 83 VAL A CA 1
ATOM 640 C C . VAL A 1 83 ? -7.959 1.107 7.840 1.00 93.19 83 VAL A C 1
ATOM 642 O O . VAL A 1 83 ? -8.366 0.023 7.425 1.00 93.19 83 VAL A O 1
ATOM 645 N N . ARG A 1 84 ? -7.405 2.020 7.051 1.00 93.12 84 ARG A N 1
ATOM 646 C CA . ARG A 1 84 ? -7.074 1.775 5.654 1.00 93.12 84 ARG A CA 1
ATOM 647 C C . ARG A 1 84 ? -5.592 1.466 5.527 1.00 93.12 84 ARG A C 1
ATOM 649 O O . ARG A 1 84 ? -4.769 2.204 6.066 1.00 93.12 84 ARG A O 1
ATOM 656 N N . LEU A 1 85 ? -5.272 0.389 4.822 1.00 93.81 85 LEU A N 1
ATOM 657 C CA . LEU A 1 85 ? -3.911 0.037 4.444 1.00 93.81 85 LEU A CA 1
ATOM 658 C C . LEU A 1 85 ? -3.649 0.512 3.014 1.00 93.81 85 LEU A C 1
ATOM 660 O O . LEU A 1 85 ? -4.482 0.297 2.130 1.00 93.81 85 LEU A O 1
ATOM 664 N N . LYS A 1 86 ? -2.490 1.131 2.806 1.00 89.81 86 LYS A N 1
ATOM 665 C CA . LYS A 1 86 ? -1.985 1.576 1.510 1.00 89.81 86 LYS A CA 1
ATOM 666 C C . LYS A 1 86 ? -0.542 1.123 1.335 1.00 89.81 86 LYS A C 1
ATOM 668 O O . LYS A 1 86 ? 0.144 1.015 2.377 1.00 89.81 86 LYS A O 1
#

Sequence (86 aa):
MHGPQHKTLLPPDHPERLRLAEEVHARPPEALETPSRATYVAVLVDHEQRPRERAHLAQLCERSAVAPPAADAIHFSADLGAVRLK

Mean predicted aligned error: 10.04 Å

Solvent-accessible surface area (backbone atoms only — not comparable to full-atom values): 6026 Å² total; per-residue (Å²): 140,83,78,84,78,82,76,74,90,61,81,81,79,60,90,56,50,64,62,56,55,48,59,71,62,70,66,73,80,82,88,76,71,83,92,73,86,86,84,87,84,89,81,91,73,57,84,88,43,49,68,59,56,50,50,54,50,33,55,52,22,55,78,43,77,37,84,53,76,60,97,82,55,90,73,62,71,48,72,51,82,92,48,74,49,109

Organism: NCBI:txid410659

InterPro domains:
  IPR021830 Protein of unknown function DUF3422 [PF11902] (13-86)

Foldseek 3Di:
DDDDDPPPPDDDDDPCNVVVVVVVVVDDDDDDDPPDDDDDDDDDADPVCLVVVQVVQCVLCVQLVHHGDDSPDPDDWDDSPVDIDD

pLDDT: mean 86.41, std 13.23, range [37.53, 97.31]

Secondary structure (DSSP, 8-state):
--PPP----SPPPPTTHHHHHHHHHTSPPPP--SS-----------GGGHHHHHHHHHHHHHHTT-PPPPTT-S---EE-SSSEE-

Radius of gyration: 22.79 Å; Cα contacts (8 Å, |Δi|>4): 34; chains: 1; bounding box: 28×54×58 Å